Protein AF-A0A966V2M4-F1 (afdb_monomer)

Secondary structure (DSSP, 8-state):
-------S-EEEEEETTHHHHHHHHHHHHHTSTTHHHHTTTEEEEEES--HHHHHTSTTTHHHHHHHHHHHSSSPPEEEEEE-TT-SSS-TT--TTGGGTPPPPSSS-SSEEEE--STTTTT--SHHHHHHTHHHHHHHTTSB--GGGT-B-HHHHHHHTT--

Sequence (163 aa):
MERQEVAGEVLLVGHSSGSFVMAMLAAELRRQASWPQLAGRLRLLSLGQNLANLAVHRGAERFHADLLELAADPRPAWLDITSRDDYLCFAGVDPYRSCGLPRPAGEAYPELWLIPLAKPRGIRSWLQLLACQFDLHFDYLRSGDPALGGFDWMGLLLEGCDG

Solvent-accessible surface area (backbone atoms only — not comparable to full-atom values): 9342 Å² total; per-residue (Å²): 132,84,79,79,74,79,69,87,60,44,77,49,75,9,52,33,69,39,23,42,53,44,44,48,50,50,24,53,49,57,73,37,93,62,23,82,78,41,40,88,30,37,36,39,39,24,36,33,37,29,45,54,71,56,48,67,42,92,83,25,64,64,58,53,51,25,53,54,54,44,54,38,84,84,47,51,57,37,43,31,43,27,24,87,64,24,78,87,26,54,56,92,60,53,58,34,63,72,57,75,42,83,70,51,90,82,71,68,75,55,38,80,44,81,48,82,57,41,65,61,71,66,50,84,46,72,68,52,45,67,73,38,33,70,59,50,63,51,44,72,77,46,64,28,59,60,93,77,52,33,49,47,64,68,59,55,53,58,66,64,68,80,115

pLDDT: mean 83.99, std 13.17, range [32.03, 96.38]

Structure (mmCIF, N/CA/C/O backbone):
data_AF-A0A966V2M4-F1
#
_entry.id   AF-A0A966V2M4-F1
#
loop_
_atom_site.group_PDB
_atom_site.id
_atom_site.type_symbol
_atom_site.label_atom_id
_atom_site.label_alt_id
_atom_site.label_comp_id
_atom_site.label_asym_id
_atom_site.label_entity_id
_atom_site.label_seq_id
_atom_site.pdbx_PDB_ins_code
_atom_site.Cartn_x
_atom_site.Cartn_y
_atom_site.Cartn_z
_atom_site.occupancy
_atom_site.B_iso_or_equiv
_atom_site.auth_seq_id
_atom_site.auth_comp_id
_atom_site.auth_asym_id
_atom_site.auth_atom_id
_atom_site.pdbx_PDB_model_num
ATOM 1 N N . MET A 1 1 ? 14.347 9.911 34.127 1.00 44.66 1 MET A N 1
ATOM 2 C CA . MET A 1 1 ? 13.565 9.082 33.190 1.00 44.66 1 MET A CA 1
ATOM 3 C C . MET A 1 1 ? 12.792 10.054 32.320 1.00 44.66 1 MET A C 1
ATOM 5 O O . MET A 1 1 ? 11.784 10.581 32.776 1.00 44.66 1 MET A O 1
ATOM 9 N N . GLU A 1 2 ? 13.350 10.427 31.167 1.00 50.53 2 GLU A N 1
ATOM 10 C CA . GLU A 1 2 ? 12.650 11.298 30.216 1.00 50.53 2 GLU A CA 1
ATOM 11 C C . GLU A 1 2 ? 11.337 10.625 29.819 1.00 50.53 2 GLU A C 1
ATOM 13 O O . GLU A 1 2 ? 11.316 9.443 29.470 1.00 50.53 2 GLU A O 1
ATOM 18 N N . ARG A 1 3 ? 10.223 11.352 29.946 1.00 52.06 3 ARG A N 1
ATOM 19 C CA . ARG A 1 3 ? 8.956 10.909 29.368 1.00 52.06 3 ARG A CA 1
ATOM 20 C C . ARG A 1 3 ? 9.149 10.932 27.859 1.00 52.06 3 ARG A C 1
ATOM 22 O O . ARG A 1 3 ? 9.297 12.006 27.293 1.00 52.06 3 ARG A O 1
ATOM 29 N N . GLN A 1 4 ? 9.151 9.761 27.231 1.00 57.25 4 GLN A N 1
ATOM 30 C CA . GLN A 1 4 ? 8.956 9.678 25.790 1.00 57.25 4 GLN A CA 1
ATOM 31 C C . GLN A 1 4 ? 7.595 10.300 25.479 1.00 57.25 4 GLN A C 1
ATOM 33 O O . GLN A 1 4 ? 6.562 9.812 25.947 1.00 57.25 4 GLN A O 1
ATOM 38 N N . GLU A 1 5 ? 7.600 11.413 24.751 1.00 63.66 5 GLU A N 1
ATOM 39 C CA . GLU A 1 5 ? 6.370 11.973 24.211 1.00 63.66 5 GLU A CA 1
ATOM 40 C C . GLU A 1 5 ? 5.753 10.969 23.240 1.00 63.66 5 GLU A C 1
ATOM 42 O O . GLU A 1 5 ? 6.441 10.327 22.444 1.00 63.66 5 GLU A O 1
ATOM 47 N N . VAL A 1 6 ? 4.436 10.796 23.332 1.00 66.62 6 VAL A N 1
ATOM 48 C CA . VAL A 1 6 ? 3.727 9.886 22.437 1.00 66.62 6 VAL A CA 1
ATOM 49 C C . VAL A 1 6 ? 3.697 10.527 21.050 1.00 66.62 6 VAL A C 1
ATOM 51 O O . VAL A 1 6 ? 3.046 11.559 20.884 1.00 66.62 6 VAL A O 1
ATOM 54 N N . ALA A 1 7 ? 4.371 9.913 20.074 1.00 71.00 7 ALA A N 1
ATOM 55 C CA . ALA A 1 7 ? 4.523 10.422 18.706 1.00 71.00 7 ALA A CA 1
ATOM 56 C C . ALA A 1 7 ? 3.185 10.834 18.080 1.00 71.00 7 ALA A C 1
ATOM 58 O O . ALA A 1 7 ? 2.278 10.007 18.001 1.00 71.00 7 ALA A O 1
ATOM 59 N N . GLY A 1 8 ? 3.050 12.104 17.665 1.00 80.88 8 GLY A N 1
ATOM 60 C CA . GLY A 1 8 ? 1.833 12.713 17.093 1.00 80.88 8 GLY A CA 1
ATOM 61 C C . GLY A 1 8 ? 1.117 11.821 16.077 1.00 80.88 8 GLY A C 1
ATOM 62 O O . GLY A 1 8 ? -0.081 11.576 16.213 1.00 80.88 8 GLY A O 1
ATOM 63 N N . GLU A 1 9 ? 1.894 11.223 15.182 1.00 85.75 9 GLU A N 1
ATOM 64 C CA . GLU A 1 9 ? 1.465 10.316 14.124 1.00 85.75 9 GLU A CA 1
ATOM 65 C C . GLU A 1 9 ? 2.397 9.094 14.066 1.00 85.75 9 GLU A C 1
ATOM 67 O O . GLU A 1 9 ? 3.576 9.180 14.422 1.00 85.75 9 GLU A O 1
ATOM 72 N N . VAL A 1 10 ? 1.866 7.947 13.642 1.00 90.38 10 VAL A N 1
ATOM 73 C CA . VAL A 1 10 ? 2.614 6.706 13.423 1.00 90.38 10 VAL A CA 1
ATOM 74 C C . VAL A 1 10 ? 2.413 6.282 11.976 1.00 90.38 10 VAL A C 1
ATOM 76 O O . VAL A 1 10 ? 1.313 5.898 11.584 1.00 90.38 10 VAL A O 1
ATOM 79 N N . LEU A 1 11 ? 3.488 6.298 11.196 1.00 91.94 11 LEU A N 1
ATOM 80 C CA . LEU A 1 11 ? 3.487 5.827 9.818 1.00 91.94 11 LEU A CA 1
ATOM 81 C C . LEU A 1 11 ? 4.122 4.436 9.745 1.00 91.94 11 LEU A C 1
ATOM 83 O O . LEU A 1 11 ? 5.293 4.264 10.089 1.00 91.94 11 LEU A O 1
ATOM 87 N N . LEU A 1 12 ? 3.368 3.443 9.276 1.00 94.31 12 LEU A N 1
ATOM 88 C CA . LEU A 1 12 ? 3.933 2.155 8.879 1.00 94.31 12 LEU A CA 1
ATOM 89 C C . LEU A 1 12 ? 4.200 2.171 7.378 1.00 94.31 12 LEU A C 1
ATOM 91 O O . LEU A 1 12 ? 3.296 2.454 6.594 1.00 94.31 12 LEU A O 1
ATOM 95 N N . VAL A 1 13 ? 5.437 1.854 6.997 1.00 94.12 13 VAL A N 1
ATOM 96 C CA . VAL A 1 13 ? 5.880 1.851 5.599 1.00 94.12 13 VAL A CA 1
ATOM 97 C C . VAL A 1 13 ? 6.250 0.433 5.177 1.00 94.12 13 VAL A C 1
ATOM 99 O O . VAL A 1 13 ? 7.045 -0.232 5.843 1.00 94.12 13 VAL A O 1
ATOM 102 N N . GLY A 1 14 ? 5.692 -0.028 4.060 1.00 94.81 14 GLY A N 1
ATOM 103 C CA . GLY A 1 14 ? 5.953 -1.348 3.495 1.00 94.81 14 GLY A CA 1
ATOM 104 C C . GLY A 1 14 ? 6.318 -1.277 2.016 1.00 94.81 14 GLY A C 1
ATOM 105 O O . GLY A 1 14 ? 5.483 -0.953 1.177 1.00 94.81 14 GLY A O 1
ATOM 106 N N . HIS A 1 15 ? 7.552 -1.639 1.674 1.00 94.44 15 HIS A N 1
ATOM 107 C CA . HIS A 1 15 ? 8.000 -1.760 0.282 1.00 94.44 15 HIS A CA 1
ATOM 108 C C . HIS A 1 15 ? 7.904 -3.206 -0.203 1.00 94.44 15 HIS A C 1
ATOM 110 O O . HIS A 1 15 ? 8.260 -4.121 0.541 1.00 94.44 15 HIS A O 1
ATOM 116 N N . SER A 1 16 ? 7.448 -3.425 -1.442 1.00 92.88 16 SER A N 1
ATOM 117 C CA . SER A 1 16 ? 7.403 -4.759 -2.060 1.00 92.88 16 SER A CA 1
ATOM 118 C C . SER A 1 16 ? 6.674 -5.787 -1.181 1.00 92.88 16 SER A C 1
ATOM 120 O O . SER A 1 16 ? 5.540 -5.555 -0.772 1.00 92.88 16 SER A O 1
ATOM 122 N N . SER A 1 17 ? 7.298 -6.913 -0.827 1.00 92.44 17 SER A N 1
ATOM 123 C CA . SER A 1 17 ? 6.765 -7.900 0.123 1.00 92.44 17 SER A CA 1
ATOM 124 C C . SER A 1 17 ? 6.518 -7.341 1.529 1.00 92.44 17 SER A C 1
ATOM 126 O O . SER A 1 17 ? 5.607 -7.783 2.227 1.00 92.44 17 SER A O 1
ATOM 128 N N . GLY A 1 18 ? 7.256 -6.307 1.931 1.00 94.19 18 GLY A N 1
ATOM 129 C CA . GLY A 1 18 ? 7.006 -5.572 3.167 1.00 94.19 18 GLY A CA 1
ATOM 130 C C . GLY A 1 18 ? 5.607 -4.955 3.228 1.00 94.19 18 GLY A C 1
ATOM 131 O O . GLY A 1 18 ? 5.090 -4.759 4.321 1.00 94.19 18 GLY A O 1
ATOM 132 N N . SER A 1 19 ? 4.950 -4.712 2.087 1.00 94.12 19 SER A N 1
ATOM 133 C CA . SER A 1 19 ? 3.578 -4.183 2.046 1.00 94.12 19 SER A CA 1
ATOM 134 C C . SER A 1 19 ? 2.538 -5.142 2.641 1.00 94.12 19 SER A C 1
ATOM 136 O O . SER A 1 19 ? 1.677 -4.706 3.404 1.00 94.12 19 SER A O 1
ATOM 138 N N . PHE A 1 20 ? 2.628 -6.451 2.379 1.00 92.38 20 PHE A N 1
ATOM 139 C CA . PHE A 1 20 ? 1.707 -7.407 2.998 1.00 92.38 20 PHE A CA 1
ATOM 140 C C . PHE A 1 20 ? 2.072 -7.689 4.461 1.00 92.38 20 PHE A C 1
ATOM 142 O O . PHE A 1 20 ? 1.173 -7.877 5.274 1.00 92.38 20 PHE A O 1
ATOM 149 N N . VAL A 1 21 ? 3.358 -7.637 4.835 1.00 95.31 21 VAL A N 1
ATOM 150 C CA . VAL A 1 21 ? 3.781 -7.733 6.247 1.00 95.31 21 VAL A CA 1
ATOM 151 C C . VAL A 1 21 ? 3.250 -6.545 7.047 1.00 95.31 21 VAL A C 1
ATOM 153 O O . VAL A 1 21 ? 2.719 -6.724 8.140 1.00 95.31 21 VAL A O 1
ATOM 156 N N . MET A 1 22 ? 3.340 -5.339 6.483 1.00 96.38 22 MET A N 1
ATOM 157 C CA . MET A 1 22 ? 2.755 -4.125 7.046 1.00 96.38 22 MET A CA 1
ATOM 158 C C . MET A 1 22 ? 1.247 -4.284 7.248 1.00 96.38 22 MET A C 1
ATOM 160 O O . MET A 1 22 ? 0.749 -3.977 8.327 1.00 96.38 22 MET A O 1
ATOM 164 N N . ALA A 1 23 ? 0.527 -4.794 6.245 1.00 94.88 23 ALA A N 1
ATOM 165 C CA . ALA A 1 23 ? -0.911 -5.029 6.349 1.00 94.88 23 ALA A CA 1
ATOM 166 C C . ALA A 1 23 ? -1.250 -6.048 7.453 1.00 94.88 23 ALA A C 1
ATOM 168 O O . ALA A 1 23 ? -2.111 -5.793 8.292 1.00 94.88 23 ALA A O 1
ATOM 169 N N . MET A 1 24 ? -0.525 -7.167 7.525 1.00 95.44 24 MET A N 1
ATOM 170 C CA . MET A 1 24 ? -0.697 -8.164 8.591 1.00 95.44 24 MET A CA 1
ATOM 171 C C . MET A 1 24 ? -0.441 -7.565 9.980 1.00 95.44 24 MET A C 1
ATOM 173 O O . MET A 1 24 ? -1.214 -7.793 10.910 1.00 95.44 24 MET A O 1
ATOM 177 N N . LEU A 1 25 ? 0.620 -6.764 10.123 1.00 96.38 25 LEU A N 1
ATOM 178 C CA . LEU A 1 25 ? 0.939 -6.078 11.373 1.00 96.38 25 LEU A CA 1
ATOM 179 C C . LEU A 1 25 ? -0.149 -5.070 11.751 1.00 96.38 25 LEU A C 1
ATOM 181 O O . LEU A 1 25 ? -0.568 -5.033 12.902 1.00 96.38 25 LEU A O 1
ATOM 185 N N . ALA A 1 26 ? -0.624 -4.269 10.802 1.00 95.88 26 ALA A N 1
ATOM 186 C CA . ALA A 1 26 ? -1.671 -3.287 11.050 1.00 95.88 26 ALA A CA 1
ATOM 187 C C . ALA A 1 26 ? -2.998 -3.957 11.447 1.00 95.88 26 ALA A C 1
ATOM 189 O O . ALA A 1 26 ? -3.660 -3.494 12.375 1.00 95.88 26 ALA A O 1
ATOM 190 N N . ALA A 1 27 ? -3.349 -5.083 10.819 1.00 95.69 27 ALA A N 1
ATOM 191 C CA . ALA A 1 27 ? -4.494 -5.897 11.219 1.00 95.69 27 ALA A CA 1
ATOM 192 C C . ALA A 1 27 ? -4.326 -6.453 12.642 1.00 95.69 27 ALA A C 1
ATOM 194 O O . ALA A 1 27 ? -5.272 -6.457 13.428 1.00 95.69 27 ALA A O 1
ATOM 195 N N . GLU A 1 28 ? -3.116 -6.881 13.008 1.00 95.88 28 GLU A N 1
ATOM 196 C CA . GLU A 1 28 ? -2.827 -7.345 14.365 1.00 95.88 28 GLU A CA 1
ATOM 197 C C . GLU A 1 28 ? -2.900 -6.216 15.396 1.00 95.88 28 GLU A C 1
ATOM 199 O O . GLU A 1 28 ? -3.500 -6.398 16.452 1.00 95.88 28 GLU A O 1
ATOM 204 N N . LEU A 1 29 ? -2.370 -5.032 15.081 1.00 94.75 29 LEU A N 1
ATOM 205 C CA . LEU A 1 29 ? -2.485 -3.840 15.925 1.00 94.75 29 LEU A CA 1
ATOM 206 C C . LEU A 1 29 ? -3.945 -3.436 16.135 1.00 94.75 29 LEU A C 1
ATOM 208 O O . LEU A 1 29 ? -4.316 -3.034 17.237 1.00 94.75 29 LEU A O 1
ATOM 212 N N . ARG A 1 30 ? -4.784 -3.584 15.108 1.00 94.19 30 ARG A N 1
ATOM 213 C CA . ARG A 1 30 ? -6.217 -3.309 15.197 1.00 94.19 30 ARG A CA 1
ATOM 214 C C . ARG A 1 30 ? -6.959 -4.247 16.144 1.00 94.19 30 ARG A C 1
ATOM 216 O O . ARG A 1 30 ? -7.894 -3.821 16.817 1.00 94.19 30 ARG A O 1
ATOM 223 N N . ARG A 1 31 ? -6.509 -5.495 16.262 1.00 94.31 31 ARG A N 1
ATOM 224 C CA . ARG A 1 31 ? -7.066 -6.465 17.216 1.00 94.31 31 ARG A CA 1
ATOM 225 C C . ARG A 1 31 ? -6.686 -6.178 18.672 1.00 94.31 31 ARG A C 1
ATOM 227 O O . ARG A 1 31 ? -7.277 -6.766 19.576 1.00 94.31 31 ARG A O 1
ATOM 234 N N . GLN A 1 32 ? -5.719 -5.294 18.924 1.00 93.50 32 GLN A N 1
ATOM 235 C CA . GLN A 1 32 ? -5.289 -4.954 20.280 1.00 93.50 32 GLN A CA 1
ATOM 236 C C . GLN A 1 32 ? -6.266 -3.993 20.965 1.00 93.50 32 GLN A C 1
ATOM 238 O O . GLN A 1 32 ? -6.852 -3.105 20.348 1.00 93.50 32 GLN A O 1
ATOM 243 N N . ALA A 1 33 ? -6.360 -4.091 22.294 1.00 91.06 33 ALA A N 1
ATOM 244 C CA . ALA A 1 33 ? -7.187 -3.191 23.104 1.00 91.06 33 ALA A CA 1
ATOM 245 C C . ALA A 1 33 ? -6.767 -1.708 23.005 1.00 91.06 33 ALA A C 1
ATOM 247 O O . ALA A 1 33 ? -7.562 -0.823 23.313 1.00 91.06 33 ALA A O 1
ATOM 248 N N . SER A 1 34 ? -5.531 -1.439 22.572 1.00 88.56 34 SER A N 1
ATOM 249 C CA . SER A 1 34 ? -4.985 -0.096 22.348 1.00 88.56 34 SER A CA 1
ATOM 250 C C . SER A 1 34 ? -5.374 0.523 20.999 1.00 88.56 34 SER A C 1
ATOM 252 O O . SER A 1 34 ? -5.007 1.670 20.722 1.00 88.56 34 SER A O 1
ATOM 254 N N . TRP A 1 35 ? -6.108 -0.202 20.145 1.00 90.56 35 TRP A N 1
ATOM 255 C CA . TRP A 1 35 ? -6.513 0.295 18.831 1.00 90.56 35 TRP A CA 1
ATOM 256 C C . TRP A 1 35 ? -7.230 1.649 18.878 1.00 90.56 35 TRP A C 1
ATOM 258 O O . TRP A 1 35 ? -6.844 2.515 18.099 1.00 90.56 35 TRP A O 1
ATOM 268 N N . PRO A 1 36 ? -8.186 1.927 19.790 1.00 88.19 36 PRO A N 1
ATOM 269 C CA . PRO A 1 36 ? -8.869 3.221 19.814 1.00 88.19 36 PRO A CA 1
ATOM 270 C C . PRO A 1 36 ? -7.925 4.422 19.978 1.00 88.19 36 PRO A C 1
ATOM 272 O O . PRO A 1 36 ? -8.211 5.499 19.462 1.00 88.19 36 PRO A O 1
ATOM 275 N N . GLN A 1 37 ? -6.793 4.249 20.669 1.00 86.19 37 GLN A N 1
ATOM 276 C CA . GLN A 1 37 ? -5.787 5.302 20.844 1.00 86.19 37 GLN A CA 1
ATOM 277 C C . GLN A 1 37 ? -4.842 5.424 19.638 1.00 86.19 37 GLN A C 1
ATOM 279 O O . GLN A 1 37 ? -4.284 6.498 19.407 1.00 86.19 37 GLN A O 1
ATOM 284 N N . LEU A 1 38 ? -4.652 4.337 18.883 1.00 87.81 38 LEU A N 1
ATOM 285 C CA . LEU A 1 38 ? -3.756 4.275 17.727 1.00 87.81 38 LEU A CA 1
ATOM 286 C C . LEU A 1 38 ? -4.463 4.602 16.402 1.00 87.81 38 LEU A C 1
ATOM 288 O O . LEU A 1 38 ? -3.854 5.218 15.535 1.00 87.81 38 LEU A O 1
ATOM 292 N N . ALA A 1 39 ? -5.738 4.241 16.247 1.00 85.75 39 ALA A N 1
ATOM 293 C CA . ALA A 1 39 ? -6.487 4.307 14.990 1.00 85.75 39 ALA A CA 1
ATOM 294 C C . ALA A 1 39 ? -6.460 5.699 14.342 1.00 85.75 39 ALA A C 1
ATOM 296 O O . ALA A 1 39 ? -6.282 5.822 13.134 1.00 85.75 39 ALA A O 1
ATOM 297 N N . GLY A 1 40 ? -6.587 6.756 15.153 1.00 85.56 40 GLY A N 1
ATOM 298 C CA . GLY A 1 40 ? -6.552 8.142 14.673 1.00 85.56 40 GLY A CA 1
ATOM 299 C C . GLY A 1 40 ? -5.162 8.645 14.272 1.00 85.56 40 GLY A C 1
ATOM 300 O O . GLY A 1 40 ? -5.062 9.680 13.622 1.00 85.56 40 GLY A O 1
ATOM 301 N N . ARG A 1 41 ? -4.102 7.924 14.649 1.00 89.31 41 ARG A N 1
ATOM 302 C CA . ARG A 1 41 ? -2.694 8.315 14.471 1.00 89.31 41 ARG A CA 1
ATOM 303 C C . ARG A 1 41 ? -1.958 7.414 13.491 1.00 89.31 41 ARG A C 1
ATOM 305 O O . ARG A 1 41 ? -0.883 7.780 13.040 1.00 89.31 41 ARG A O 1
ATOM 312 N N . LEU A 1 42 ? -2.503 6.233 13.201 1.00 92.50 42 LEU A N 1
ATOM 313 C CA . LEU A 1 42 ? -1.898 5.281 12.287 1.00 92.50 42 LEU A CA 1
ATOM 314 C C . LEU A 1 42 ? -2.188 5.669 10.835 1.00 92.50 42 LEU A C 1
ATOM 316 O O . LEU A 1 42 ? -3.341 5.869 10.431 1.00 92.50 42 LEU A O 1
ATOM 320 N N . ARG A 1 43 ? -1.122 5.715 10.046 1.00 93.00 43 ARG A N 1
ATOM 321 C CA . ARG A 1 43 ? -1.137 5.818 8.590 1.00 93.00 43 ARG A CA 1
ATOM 322 C C . ARG A 1 43 ? -0.345 4.659 8.005 1.00 93.00 43 ARG A C 1
ATOM 324 O O . ARG A 1 43 ? 0.650 4.221 8.586 1.00 93.00 43 ARG A O 1
ATOM 331 N N . LEU A 1 44 ? -0.804 4.150 6.871 1.00 94.75 44 LEU A N 1
ATOM 332 C CA . LEU A 1 44 ? -0.131 3.098 6.121 1.00 94.75 44 LEU A CA 1
ATOM 333 C C . LEU A 1 44 ? 0.372 3.679 4.801 1.00 94.75 44 LEU A C 1
ATOM 335 O O . LEU A 1 44 ? -0.378 4.340 4.082 1.00 94.75 44 LEU A O 1
ATOM 339 N N . LEU A 1 45 ? 1.626 3.400 4.471 1.00 93.88 45 LEU A N 1
ATOM 340 C CA . LEU A 1 45 ? 2.212 3.723 3.180 1.00 93.88 45 LEU A CA 1
ATOM 341 C C . LEU A 1 45 ? 2.813 2.458 2.581 1.00 93.88 45 LEU A C 1
ATOM 343 O O . LEU A 1 45 ? 3.763 1.892 3.123 1.00 93.88 45 LEU A O 1
ATOM 347 N N . SER A 1 46 ? 2.305 2.033 1.433 1.00 93.75 46 SER A N 1
ATOM 348 C CA . SER A 1 46 ? 2.979 1.031 0.621 1.00 93.75 46 SER A CA 1
ATOM 349 C C . SER A 1 46 ? 3.696 1.657 -0.569 1.00 93.75 46 SER A C 1
ATOM 351 O O . SER A 1 46 ? 3.223 2.612 -1.179 1.00 93.75 46 SER A O 1
ATOM 353 N N . LEU A 1 47 ? 4.877 1.121 -0.863 1.00 93.12 47 LEU A N 1
ATOM 354 C CA . LEU A 1 47 ? 5.740 1.547 -1.960 1.00 93.12 47 LEU A CA 1
ATOM 355 C C . LEU A 1 47 ? 5.910 0.365 -2.915 1.00 93.12 47 LEU A C 1
ATOM 357 O O . LEU A 1 47 ? 6.555 -0.626 -2.560 1.00 93.12 47 LEU A O 1
ATOM 361 N N . GLY A 1 48 ? 5.295 0.438 -4.095 1.00 90.69 48 GLY A N 1
ATOM 362 C CA . GLY A 1 48 ? 5.292 -0.651 -5.070 1.00 90.69 48 GLY A CA 1
ATOM 363 C C . GLY A 1 48 ? 4.710 -1.938 -4.482 1.00 90.69 48 GLY A C 1
ATOM 364 O O . GLY A 1 48 ? 5.394 -2.964 -4.442 1.00 90.69 48 GLY A O 1
ATOM 365 N N . GLN A 1 49 ? 3.478 -1.880 -3.962 1.00 89.62 49 GLN A N 1
ATOM 366 C CA . GLN A 1 49 ? 2.902 -2.995 -3.212 1.00 89.62 49 GLN A CA 1
ATOM 36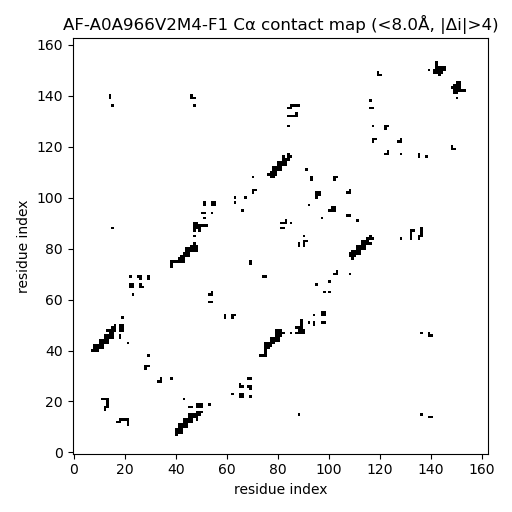7 C C . GLN A 1 49 ? 2.834 -4.320 -3.979 1.00 89.62 49 GLN A C 1
ATOM 369 O O . GLN A 1 49 ? 2.696 -4.373 -5.207 1.00 89.62 49 GLN A O 1
ATOM 374 N N . ASN A 1 50 ? 2.882 -5.401 -3.198 1.00 88.44 50 ASN A N 1
ATOM 375 C CA . ASN A 1 50 ? 2.892 -6.778 -3.674 1.00 88.44 50 ASN A CA 1
ATOM 376 C C . ASN A 1 50 ? 1.852 -7.666 -2.956 1.00 88.44 50 ASN A C 1
ATOM 378 O O . ASN A 1 50 ? 2.071 -8.859 -2.742 1.00 88.44 50 ASN A O 1
ATOM 382 N N . LEU A 1 51 ? 0.725 -7.088 -2.534 1.00 88.00 51 LEU A N 1
ATOM 383 C CA . LEU A 1 51 ? -0.337 -7.769 -1.788 1.00 88.00 51 LEU A CA 1
ATOM 384 C C . LEU A 1 51 ? -0.944 -8.909 -2.595 1.00 88.00 51 LEU A C 1
ATOM 386 O O . LEU A 1 51 ? -1.107 -10.010 -2.076 1.00 88.00 51 LEU A O 1
ATOM 390 N N . ALA A 1 52 ? -1.275 -8.644 -3.862 1.00 83.81 52 ALA A N 1
ATOM 391 C CA . ALA A 1 52 ? -1.950 -9.616 -4.715 1.00 83.81 52 ALA A CA 1
ATOM 392 C C . ALA A 1 52 ? -1.126 -10.900 -4.881 1.00 83.81 52 ALA A C 1
ATOM 394 O O . ALA A 1 52 ? -1.710 -11.975 -4.936 1.00 83.81 52 ALA A O 1
ATOM 395 N N . ASN A 1 53 ? 0.208 -10.807 -4.873 1.00 85.56 53 ASN A N 1
ATOM 396 C CA . ASN A 1 53 ? 1.085 -11.973 -4.909 1.00 85.56 53 ASN A CA 1
ATOM 397 C C . ASN A 1 53 ? 0.825 -12.921 -3.734 1.00 85.56 53 ASN A C 1
ATOM 399 O O . ASN A 1 53 ? 0.579 -14.100 -3.956 1.00 85.56 53 ASN A O 1
ATOM 403 N N . LEU A 1 54 ? 0.797 -12.409 -2.495 1.00 84.00 54 LEU A N 1
ATOM 404 C CA . LEU A 1 54 ? 0.476 -13.236 -1.328 1.00 84.00 54 LEU A CA 1
ATOM 405 C C . LEU A 1 54 ? -0.972 -13.736 -1.388 1.00 84.00 54 LEU A C 1
ATOM 407 O O . LEU A 1 54 ? -1.269 -14.890 -1.087 1.00 84.00 54 LEU A O 1
ATOM 411 N N . ALA A 1 55 ? -1.877 -12.849 -1.775 1.00 82.62 55 ALA A N 1
ATOM 412 C CA . ALA A 1 55 ? -3.294 -13.042 -1.561 1.00 82.62 55 ALA A CA 1
ATOM 413 C C . ALA A 1 55 ? -3.950 -14.050 -2.521 1.00 82.62 55 ALA A C 1
ATOM 415 O O . ALA A 1 55 ? -5.027 -14.560 -2.222 1.00 82.62 55 ALA A O 1
ATOM 416 N N . VAL A 1 56 ? -3.300 -14.390 -3.639 1.00 83.19 56 VAL A N 1
ATOM 417 C CA . VAL A 1 56 ? -3.775 -15.432 -4.570 1.00 83.19 56 VAL A CA 1
ATOM 418 C C . VAL A 1 56 ? -3.244 -16.837 -4.247 1.00 83.19 56 VAL A C 1
ATOM 420 O O . VAL A 1 56 ? -3.618 -17.803 -4.917 1.00 83.19 56 VAL A O 1
ATOM 423 N N . HIS A 1 57 ? -2.378 -16.994 -3.238 1.00 85.88 57 HIS A N 1
ATOM 424 C CA . HIS A 1 57 ? -1.870 -18.310 -2.848 1.00 85.88 57 HIS A CA 1
ATOM 425 C C . HIS A 1 57 ? -2.940 -19.173 -2.163 1.00 85.88 57 HIS A C 1
ATOM 427 O O . HIS A 1 57 ? -3.766 -18.701 -1.381 1.00 85.88 57 HIS A O 1
ATOM 433 N N . ARG A 1 58 ? -2.874 -20.491 -2.404 1.00 81.00 58 ARG A N 1
ATOM 434 C CA . ARG A 1 58 ? -3.639 -21.487 -1.635 1.00 81.00 58 ARG A CA 1
ATOM 435 C C . ARG A 1 58 ? -3.169 -21.428 -0.177 1.00 81.00 58 ARG A C 1
ATOM 437 O O . ARG A 1 58 ? -1.994 -21.689 0.065 1.00 81.00 58 ARG A O 1
ATOM 444 N N . GLY A 1 59 ? -4.050 -21.084 0.763 1.00 86.25 59 GLY A N 1
ATOM 445 C CA . GLY A 1 59 ? -3.685 -20.862 2.170 1.00 86.25 59 GLY A CA 1
ATOM 446 C C . GLY A 1 59 ? -3.659 -19.390 2.615 1.00 86.25 59 GLY A C 1
ATOM 447 O O . GLY A 1 59 ? -3.246 -19.096 3.737 1.00 86.25 59 GLY A O 1
ATOM 448 N N . ALA A 1 60 ? -4.049 -18.446 1.751 1.00 91.12 60 ALA A N 1
ATOM 449 C CA . ALA A 1 60 ? -4.057 -17.017 2.072 1.00 91.12 60 ALA A CA 1
ATOM 450 C C . ALA A 1 60 ? -5.271 -16.567 2.913 1.00 91.12 60 ALA A C 1
ATOM 452 O O . ALA A 1 60 ? -5.465 -15.367 3.102 1.00 91.12 60 ALA A O 1
ATOM 453 N N . GLU A 1 61 ? -6.077 -17.486 3.460 1.00 91.94 61 GLU A N 1
ATOM 454 C CA . GLU A 1 61 ? -7.331 -17.150 4.151 1.00 91.94 61 GLU A CA 1
ATOM 455 C C . GLU A 1 61 ? -7.090 -16.246 5.366 1.00 91.94 61 GLU A C 1
ATOM 457 O O . GLU A 1 61 ? -7.886 -15.352 5.657 1.00 91.94 61 GLU A O 1
ATOM 462 N N . ARG A 1 62 ? -5.958 -16.427 6.062 1.00 93.06 62 ARG A N 1
ATOM 463 C CA . ARG A 1 62 ? -5.582 -15.539 7.169 1.00 93.06 62 ARG A CA 1
ATOM 464 C C . ARG A 1 62 ? -5.279 -14.124 6.683 1.00 93.06 62 ARG A C 1
ATOM 466 O O . ARG A 1 62 ? -5.706 -13.170 7.322 1.00 93.06 62 ARG A O 1
ATOM 473 N N . PHE A 1 63 ? -4.591 -13.996 5.551 1.00 94.00 63 PHE A N 1
ATOM 474 C CA . PHE A 1 63 ? -4.283 -12.694 4.968 1.00 94.00 63 PHE A CA 1
ATOM 475 C C . PHE A 1 63 ? -5.549 -11.993 4.461 1.00 94.00 63 PHE A C 1
ATOM 477 O O . PHE A 1 63 ? -5.711 -10.791 4.642 1.00 94.00 63 PHE A O 1
ATOM 484 N N . HIS A 1 64 ? -6.499 -12.746 3.903 1.00 93.75 64 HIS A N 1
ATOM 485 C CA . HIS A 1 64 ? -7.816 -12.218 3.546 1.00 93.75 64 HIS A CA 1
ATOM 486 C C . HIS A 1 64 ? -8.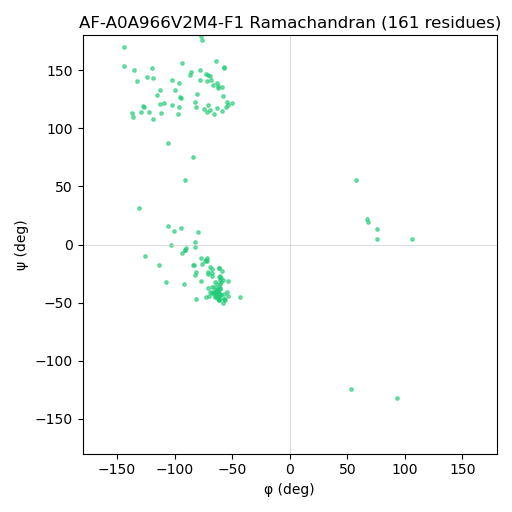568 -11.675 4.761 1.00 93.75 64 HIS A C 1
ATOM 488 O O . HIS A 1 64 ? -9.143 -10.590 4.688 1.00 93.75 64 HIS A O 1
ATOM 494 N N . ALA A 1 65 ? -8.529 -12.392 5.888 1.00 93.81 65 ALA A N 1
ATOM 495 C CA . ALA A 1 65 ? -9.105 -11.914 7.142 1.00 93.81 65 ALA A CA 1
ATOM 496 C C . ALA A 1 65 ? -8.405 -10.642 7.652 1.00 93.81 65 ALA A C 1
ATOM 498 O O . ALA A 1 65 ? -9.081 -9.739 8.133 1.00 93.81 65 ALA A O 1
ATOM 499 N N . ASP A 1 66 ? -7.081 -10.536 7.503 1.00 94.75 66 ASP A N 1
ATOM 500 C CA . ASP A 1 66 ? -6.330 -9.329 7.864 1.00 94.75 66 ASP A CA 1
ATOM 501 C C . ASP A 1 66 ? -6.718 -8.117 6.998 1.00 94.75 66 ASP A C 1
ATOM 503 O O . ASP A 1 66 ? -6.895 -7.019 7.525 1.00 94.75 66 ASP A O 1
ATOM 507 N N . LEU A 1 67 ? -6.926 -8.305 5.689 1.00 92.88 67 LEU A N 1
ATOM 508 C CA . LEU A 1 67 ? -7.428 -7.242 4.810 1.00 92.88 67 LEU A CA 1
ATOM 509 C C . LEU A 1 67 ? -8.841 -6.799 5.206 1.00 92.88 67 LEU A C 1
ATOM 511 O O . LEU A 1 67 ? -9.112 -5.605 5.299 1.00 92.88 67 LEU A O 1
ATOM 515 N N . LEU A 1 68 ? -9.742 -7.744 5.486 1.00 92.69 68 LEU A N 1
ATOM 516 C CA . LEU A 1 68 ? -11.095 -7.426 5.951 1.00 92.69 68 LEU A CA 1
ATOM 517 C C . LEU A 1 68 ? -11.094 -6.683 7.293 1.00 92.69 68 LEU A C 1
ATOM 519 O O . LEU A 1 68 ? -11.864 -5.741 7.467 1.00 92.69 68 LEU A O 1
ATOM 523 N N . GLU A 1 69 ? -10.220 -7.081 8.218 1.00 93.56 69 GLU A N 1
ATOM 524 C CA . GLU A 1 69 ? -10.038 -6.407 9.505 1.00 93.56 69 GLU A CA 1
ATOM 525 C C . GLU A 1 69 ? -9.582 -4.958 9.296 1.00 93.56 69 GLU A C 1
ATOM 527 O O . GLU A 1 69 ? -10.175 -4.036 9.850 1.00 93.56 69 GLU A O 1
ATOM 532 N N . LEU A 1 70 ? -8.585 -4.732 8.434 1.00 91.62 70 LEU A N 1
ATOM 533 C CA . LEU A 1 70 ? -8.107 -3.386 8.108 1.00 91.62 70 LEU A CA 1
ATOM 534 C C . LEU A 1 70 ? -9.159 -2.508 7.431 1.00 91.62 70 LEU A C 1
ATOM 536 O O . LEU A 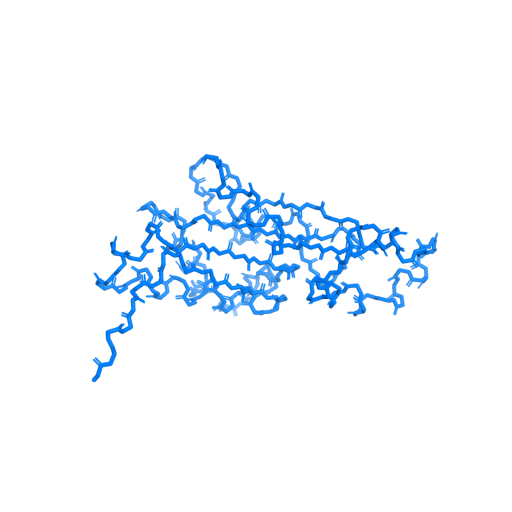1 70 ? -9.176 -1.298 7.641 1.00 91.62 70 LEU A O 1
ATOM 540 N N . ALA A 1 71 ? -10.021 -3.108 6.616 1.00 90.50 71 ALA A N 1
ATOM 541 C CA . ALA A 1 71 ? -11.076 -2.416 5.892 1.00 90.50 71 ALA A CA 1
ATOM 542 C C . ALA A 1 71 ? -12.231 -1.934 6.789 1.00 90.50 71 ALA A C 1
ATOM 544 O O . ALA A 1 71 ? -13.047 -1.131 6.332 1.00 90.50 71 ALA A O 1
ATOM 545 N N . ALA A 1 72 ? -12.325 -2.410 8.033 1.00 89.62 72 ALA A N 1
ATOM 546 C CA . ALA A 1 72 ? -13.403 -2.054 8.946 1.00 89.62 72 ALA A CA 1
ATOM 547 C C . ALA A 1 72 ? -13.205 -0.665 9.579 1.00 89.62 72 ALA A C 1
ATOM 549 O O . ALA A 1 72 ? -12.107 -0.282 9.983 1.00 89.62 72 ALA A O 1
ATOM 550 N N . ASP A 1 73 ? -14.294 0.087 9.745 1.00 86.88 73 ASP A N 1
ATOM 551 C CA . ASP A 1 73 ? -14.229 1.404 10.378 1.00 86.88 73 ASP A CA 1
ATOM 552 C C . ASP A 1 73 ? -13.993 1.303 11.902 1.00 86.88 73 ASP A C 1
ATOM 554 O O . ASP A 1 73 ? -14.436 0.340 12.537 1.00 86.88 73 ASP A O 1
ATOM 558 N N . PRO A 1 74 ? -13.268 2.254 12.521 1.00 87.00 74 PRO A N 1
ATOM 559 C CA . PRO A 1 74 ? -12.483 3.311 11.876 1.00 87.00 74 PRO A CA 1
ATOM 560 C C . PRO A 1 74 ? -11.191 2.737 11.270 1.00 87.00 74 PRO A C 1
ATOM 562 O O . PRO A 1 74 ? -10.351 2.219 12.005 1.00 87.00 74 PRO A O 1
ATOM 565 N N . ARG A 1 75 ? -11.025 2.795 9.945 1.00 89.62 75 ARG A N 1
ATOM 566 C CA . ARG A 1 75 ? -9.833 2.269 9.251 1.00 89.62 75 ARG A CA 1
ATOM 567 C C . ARG A 1 75 ? -8.711 3.312 9.187 1.00 89.62 75 ARG A C 1
ATOM 569 O O . ARG A 1 75 ? -9.011 4.499 9.049 1.00 89.62 75 ARG A O 1
ATOM 576 N N . PRO A 1 76 ? -7.431 2.905 9.264 1.00 90.94 76 PRO A N 1
ATOM 577 C CA . PRO A 1 76 ? -6.320 3.832 9.071 1.00 90.94 76 PRO A CA 1
ATOM 578 C C . PRO A 1 76 ? -6.264 4.273 7.604 1.00 90.94 76 PRO A C 1
ATOM 580 O O . PRO A 1 76 ? -6.542 3.469 6.712 1.00 90.94 76 PRO A O 1
ATOM 583 N N . ALA A 1 77 ? -5.878 5.521 7.331 1.00 91.25 77 ALA A N 1
ATOM 584 C CA . ALA A 1 77 ? -5.628 5.935 5.951 1.00 91.25 77 ALA A CA 1
ATOM 585 C C . ALA A 1 77 ? -4.453 5.131 5.377 1.00 91.25 77 ALA A C 1
ATOM 587 O O . ALA A 1 77 ? -3.468 4.876 6.078 1.00 91.25 77 ALA A O 1
ATOM 588 N N . TRP A 1 78 ? -4.581 4.709 4.121 1.00 92.69 78 TRP A N 1
ATOM 589 C CA . TRP A 1 78 ? -3.592 3.872 3.455 1.00 92.69 78 TRP A CA 1
ATOM 590 C C . TRP A 1 78 ? -3.357 4.368 2.038 1.00 92.69 78 TRP A C 1
ATOM 592 O O . TRP A 1 78 ? -4.242 4.252 1.192 1.00 92.69 78 TRP A O 1
ATOM 602 N N . LEU A 1 79 ? -2.151 4.878 1.804 1.00 91.56 79 LEU A N 1
ATOM 603 C CA . LEU A 1 79 ? -1.659 5.284 0.499 1.00 91.56 79 LEU A CA 1
ATOM 604 C C . LEU A 1 79 ? -0.754 4.199 -0.099 1.00 91.56 79 LEU A C 1
ATOM 606 O O . LEU A 1 79 ? 0.148 3.699 0.569 1.00 91.56 79 LEU A O 1
ATOM 610 N N . ASP A 1 80 ? -0.970 3.848 -1.359 1.00 92.06 80 ASP A N 1
ATOM 611 C CA . ASP A 1 80 ? -0.070 3.033 -2.166 1.00 92.06 80 ASP A CA 1
ATOM 612 C C . ASP A 1 80 ? 0.528 3.882 -3.280 1.00 92.06 80 ASP A C 1
ATOM 614 O O . ASP A 1 80 ? -0.170 4.310 -4.202 1.00 92.06 80 ASP A O 1
ATOM 618 N N . ILE A 1 81 ? 1.834 4.103 -3.210 1.00 91.44 81 ILE A N 1
ATOM 619 C CA . ILE A 1 81 ? 2.581 4.763 -4.271 1.00 91.44 81 ILE A CA 1
ATOM 620 C C . ILE A 1 81 ? 3.198 3.677 -5.137 1.00 91.44 81 ILE A C 1
ATOM 622 O O . ILE A 1 81 ? 4.022 2.885 -4.682 1.00 91.44 81 ILE A O 1
ATOM 626 N N . THR A 1 82 ? 2.823 3.650 -6.408 1.00 91.56 82 THR A N 1
ATOM 627 C CA . THR A 1 82 ? 3.237 2.595 -7.329 1.00 91.56 82 THR A CA 1
ATOM 628 C C . THR A 1 82 ? 3.468 3.135 -8.735 1.00 91.56 82 THR A C 1
ATOM 630 O O . THR A 1 82 ? 3.143 4.279 -9.049 1.00 91.56 82 THR A O 1
ATOM 633 N N . SER A 1 83 ? 4.046 2.325 -9.612 1.00 91.62 83 SER A N 1
ATOM 634 C CA . SER A 1 83 ? 4.361 2.714 -10.981 1.00 91.62 83 SER A CA 1
ATOM 635 C C . SER A 1 83 ? 3.914 1.652 -11.966 1.00 91.62 83 SER A C 1
ATOM 637 O O . SER A 1 83 ? 4.107 0.466 -11.742 1.00 91.62 83 SER A O 1
ATOM 639 N N . ARG A 1 84 ? 3.382 2.079 -13.116 1.00 91.62 84 ARG A N 1
ATOM 640 C CA . ARG A 1 84 ? 3.138 1.168 -14.247 1.00 91.62 84 ARG A CA 1
ATOM 641 C C . ARG A 1 84 ? 4.427 0.722 -14.939 1.00 91.62 84 ARG A C 1
ATOM 643 O O . ARG A 1 84 ? 4.364 -0.171 -15.775 1.00 91.62 84 ARG A O 1
ATOM 650 N N . ASP A 1 85 ? 5.554 1.360 -14.633 1.00 92.06 85 ASP A N 1
ATOM 651 C CA . ASP A 1 85 ? 6.864 1.018 -15.189 1.00 92.06 85 ASP A CA 1
ATOM 652 C C . ASP A 1 85 ? 7.539 -0.136 -14.422 1.00 92.06 85 ASP A C 1
ATOM 654 O O . ASP A 1 85 ? 8.464 -0.768 -14.935 1.00 92.06 85 ASP A O 1
ATOM 658 N N . ASP A 1 86 ? 7.071 -0.409 -13.202 1.00 92.19 86 ASP A N 1
ATOM 659 C CA . ASP A 1 86 ? 7.521 -1.505 -12.354 1.00 92.19 86 ASP A CA 1
ATOM 660 C C . ASP A 1 86 ? 6.565 -2.694 -12.495 1.00 92.19 86 ASP A C 1
ATOM 662 O O . ASP A 1 86 ? 5.400 -2.641 -12.116 1.00 92.19 86 ASP A O 1
ATOM 666 N N . TYR A 1 87 ? 7.055 -3.779 -13.078 1.00 90.88 87 TYR A N 1
ATOM 667 C CA . TYR A 1 87 ? 6.297 -5.005 -13.311 1.00 90.88 87 TYR A CA 1
ATOM 668 C C . TYR A 1 87 ? 6.428 -6.002 -12.158 1.00 90.88 87 TYR A C 1
ATOM 670 O O . TYR A 1 87 ? 5.791 -7.055 -12.196 1.00 90.88 87 TYR A O 1
ATOM 678 N N . LEU A 1 88 ? 7.257 -5.708 -11.150 1.00 88.62 88 LEU A N 1
ATOM 679 C CA . LEU A 1 88 ? 7.338 -6.514 -9.933 1.00 88.62 88 LEU A CA 1
ATOM 680 C C . LEU A 1 88 ? 6.219 -6.153 -8.954 1.00 88.62 88 LEU A C 1
ATOM 682 O O . LEU A 1 88 ? 5.868 -6.981 -8.112 1.00 88.62 88 LEU A O 1
ATOM 686 N N . CYS A 1 89 ? 5.660 -4.946 -9.053 1.00 84.56 89 CYS A N 1
ATOM 687 C CA . CYS A 1 89 ? 4.498 -4.543 -8.278 1.00 84.56 89 CYS A CA 1
ATOM 688 C C . CYS A 1 89 ? 3.192 -4.788 -9.046 1.00 84.56 89 CYS A C 1
ATOM 690 O O . CYS A 1 89 ? 3.132 -4.828 -10.276 1.00 84.56 89 CYS A O 1
ATOM 692 N N . PHE A 1 90 ? 2.098 -4.930 -8.303 1.00 80.81 90 PHE A N 1
ATOM 693 C CA . PHE A 1 90 ? 0.768 -5.135 -8.878 1.00 80.81 90 PHE A CA 1
ATOM 694 C C . PHE A 1 90 ? 0.068 -3.786 -9.085 1.00 80.81 90 PHE A C 1
ATOM 696 O O . PHE A 1 90 ? -1.022 -3.543 -8.564 1.00 80.81 90 PHE A O 1
ATOM 703 N N . ALA A 1 91 ? 0.718 -2.877 -9.819 1.00 79.38 91 ALA A N 1
ATOM 704 C CA . ALA A 1 91 ? 0.243 -1.511 -10.008 1.00 79.38 91 ALA A CA 1
ATOM 705 C C . ALA A 1 91 ? -1.195 -1.465 -10.554 1.00 79.38 91 ALA A C 1
ATOM 707 O O . ALA A 1 91 ? -1.501 -2.000 -11.621 1.00 79.38 91 ALA A O 1
ATOM 708 N N . GLY A 1 92 ? -2.091 -0.794 -9.823 1.00 71.62 92 GLY A N 1
ATOM 709 C CA . GLY A 1 92 ? -3.501 -0.664 -10.203 1.00 71.62 92 GLY A CA 1
ATOM 710 C C . GLY A 1 92 ? -4.363 -1.909 -9.966 1.00 71.62 92 GLY A C 1
ATOM 711 O O . GLY A 1 92 ? -5.542 -1.899 -10.322 1.00 71.62 92 GLY A O 1
ATOM 712 N N . VAL A 1 93 ? -3.816 -2.965 -9.359 1.00 82.12 93 VAL A N 1
ATOM 713 C CA . VAL A 1 93 ? -4.599 -4.116 -8.902 1.00 82.12 93 VAL A CA 1
ATOM 714 C C . VAL A 1 93 ? -5.222 -3.784 -7.554 1.00 82.12 93 VAL A C 1
ATOM 716 O O . VAL A 1 93 ? -4.521 -3.556 -6.573 1.00 82.12 93 VAL A O 1
ATOM 719 N N . ASP A 1 94 ? -6.552 -3.793 -7.509 1.00 84.81 94 ASP A N 1
ATOM 720 C CA . ASP A 1 94 ? -7.306 -3.689 -6.261 1.00 84.81 94 ASP A CA 1
ATOM 721 C C . ASP A 1 94 ? -7.097 -4.987 -5.448 1.00 84.81 94 ASP A C 1
ATOM 723 O O . ASP A 1 94 ? -7.492 -6.065 -5.917 1.00 84.81 94 ASP A O 1
ATOM 727 N N . PRO A 1 95 ? -6.462 -4.915 -4.261 1.00 81.94 95 PRO A N 1
ATOM 728 C CA . PRO A 1 95 ? -6.087 -6.101 -3.497 1.00 81.94 95 PRO A CA 1
ATOM 729 C C . PRO A 1 95 ? -7.293 -6.846 -2.917 1.00 81.94 95 PRO A C 1
ATOM 731 O O . PRO A 1 95 ? -7.181 -8.028 -2.611 1.00 81.94 95 PRO A O 1
ATOM 734 N N . TYR A 1 96 ? -8.457 -6.204 -2.790 1.00 87.75 96 TYR A N 1
ATOM 735 C CA . TYR A 1 96 ? -9.678 -6.861 -2.325 1.00 87.75 96 TYR A CA 1
ATOM 736 C C . TYR A 1 96 ? -10.329 -7.616 -3.479 1.00 87.75 96 TYR A C 1
ATOM 738 O O . TYR A 1 96 ? -10.644 -8.803 -3.360 1.00 87.75 96 TYR A O 1
ATOM 746 N N . ARG A 1 97 ? -10.455 -6.965 -4.643 1.00 85.62 97 ARG A N 1
ATOM 747 C CA . ARG A 1 97 ? -11.032 -7.598 -5.838 1.00 85.62 97 ARG A CA 1
ATOM 748 C C . ARG A 1 97 ? -10.215 -8.785 -6.330 1.00 85.62 97 ARG A C 1
ATOM 750 O O . ARG A 1 97 ? -10.816 -9.782 -6.723 1.00 85.62 97 ARG A O 1
ATOM 757 N N . SER A 1 98 ? -8.884 -8.708 -6.301 1.00 82.06 98 SER A N 1
ATOM 758 C CA . SER A 1 98 ? -8.015 -9.817 -6.730 1.00 82.06 98 SER A CA 1
ATOM 759 C C . SER A 1 98 ? -8.196 -11.086 -5.888 1.00 82.06 98 SER A C 1
ATOM 761 O O . SER A 1 98 ? -7.900 -12.179 -6.363 1.00 82.06 98 SER A O 1
ATOM 763 N N . CYS A 1 99 ? -8.743 -10.945 -4.678 1.00 77.62 99 CYS A N 1
ATOM 764 C CA . CYS A 1 99 ? -8.994 -12.028 -3.729 1.00 77.62 99 CYS A CA 1
ATOM 765 C C . CYS A 1 99 ? -10.464 -12.457 -3.658 1.00 77.62 99 CYS A C 1
ATOM 767 O O . CYS A 1 99 ? -10.807 -13.327 -2.863 1.00 77.62 99 CYS A O 1
ATOM 769 N N . GLY A 1 100 ? -11.352 -11.824 -4.432 1.00 83.31 100 GLY A N 1
ATOM 770 C CA . GLY A 1 100 ? -12.798 -12.028 -4.310 1.00 83.31 100 GLY A CA 1
ATOM 771 C C . GLY A 1 100 ? -13.398 -11.482 -3.007 1.00 83.31 100 GLY A C 1
ATOM 772 O O . GLY A 1 100 ? -14.488 -11.898 -2.618 1.00 83.31 100 GLY A O 1
ATOM 773 N N . LEU A 1 101 ? -12.706 -10.562 -2.330 1.00 86.50 101 LEU A N 1
ATOM 774 C CA . LEU A 1 101 ? -13.175 -9.935 -1.097 1.00 86.50 101 LEU A CA 1
ATOM 775 C C . LEU A 1 101 ? -14.065 -8.724 -1.401 1.00 86.50 101 LEU A C 1
ATOM 777 O O . LEU A 1 101 ? -13.851 -8.026 -2.401 1.00 86.50 101 LEU A O 1
ATOM 781 N N . PRO A 1 102 ? -15.059 -8.435 -0.541 1.00 85.94 102 PRO A N 1
ATOM 782 C CA . PRO A 1 102 ? -15.814 -7.202 -0.648 1.00 85.94 102 PRO A CA 1
ATOM 783 C C . PRO A 1 102 ? -14.874 -6.017 -0.435 1.00 85.94 102 PRO A C 1
ATOM 785 O O . PRO A 1 102 ? -14.064 -5.991 0.491 1.00 85.94 102 PRO A O 1
ATOM 788 N N . ARG A 1 103 ? -15.006 -5.014 -1.298 1.00 79.88 103 ARG A N 1
ATOM 789 C CA . ARG A 1 103 ? -14.330 -3.737 -1.098 1.00 79.88 103 ARG A CA 1
ATOM 790 C C . ARG A 1 103 ? -15.012 -2.995 0.057 1.00 79.88 103 ARG A C 1
ATOM 792 O O . ARG A 1 103 ? -16.246 -3.022 0.122 1.00 79.88 103 ARG A O 1
ATOM 799 N N . PRO A 1 104 ? -14.262 -2.315 0.938 1.00 79.75 104 PRO A N 1
ATOM 800 C CA . PRO A 1 104 ? -14.880 -1.430 1.915 1.00 79.75 104 PRO A CA 1
ATOM 801 C C . PRO A 1 104 ? -15.738 -0.352 1.239 1.00 79.75 104 PRO A C 1
ATOM 803 O O . PRO A 1 104 ? -15.496 0.034 0.093 1.00 79.75 104 PRO A O 1
ATOM 806 N N . ALA A 1 105 ? -16.758 0.131 1.950 1.00 73.19 105 ALA A N 1
ATOM 807 C CA . ALA A 1 105 ? -17.661 1.150 1.427 1.00 73.19 105 ALA A CA 1
ATOM 808 C C . ALA A 1 105 ? -16.888 2.426 1.033 1.00 73.19 105 ALA A C 1
ATOM 810 O O . ALA A 1 105 ? -16.013 2.889 1.769 1.00 73.19 105 ALA A O 1
ATOM 811 N N . GLY A 1 106 ? -17.213 2.995 -0.132 1.00 74.50 106 GLY A N 1
ATOM 812 C CA . GLY A 1 106 ? -16.585 4.215 -0.649 1.00 74.50 106 GLY A CA 1
ATOM 813 C C . GLY A 1 106 ? -15.394 3.976 -1.590 1.00 74.50 106 GLY A C 1
ATOM 814 O O . GLY A 1 106 ? -15.486 3.237 -2.576 1.00 74.50 106 GLY A O 1
ATOM 815 N N . GLU A 1 107 ? -14.295 4.683 -1.334 1.00 73.69 107 GLU A N 1
ATOM 816 C CA . GLU A 1 107 ? -13.139 4.805 -2.233 1.00 73.69 107 GLU A CA 1
ATOM 817 C C . GLU A 1 107 ? -12.218 3.575 -2.243 1.00 73.69 107 GLU A C 1
ATOM 819 O O . GLU A 1 107 ? -12.517 2.538 -1.644 1.00 73.69 107 GLU A O 1
ATOM 824 N N . ALA A 1 108 ? -11.161 3.632 -3.062 1.00 83.38 108 ALA A N 1
ATOM 825 C CA . ALA A 1 108 ? -10.196 2.545 -3.158 1.00 83.38 108 ALA A CA 1
ATOM 826 C C . ALA A 1 108 ? -9.421 2.476 -1.848 1.00 83.38 108 ALA A C 1
ATOM 828 O O . ALA A 1 108 ? -9.131 3.499 -1.237 1.00 83.38 108 ALA A O 1
ATOM 829 N N . TYR A 1 109 ? -9.134 1.264 -1.398 1.00 89.06 109 TYR A N 1
ATOM 830 C CA . TYR A 1 109 ? -8.360 1.054 -0.192 1.00 89.06 109 TYR A CA 1
ATOM 831 C C . TYR A 1 109 ? -7.358 -0.060 -0.491 1.00 89.06 109 TYR A C 1
ATOM 833 O O . TYR A 1 109 ? -7.795 -1.190 -0.711 1.00 89.06 109 TYR A O 1
ATOM 841 N N . PRO A 1 110 ? -6.052 0.235 -0.592 1.00 91.94 110 PRO A N 1
ATOM 842 C CA . PRO A 1 110 ? -5.422 1.555 -0.453 1.00 91.94 110 PRO A CA 1
ATOM 843 C C . PRO A 1 110 ? -5.833 2.574 -1.533 1.00 91.94 110 PRO A C 1
ATOM 845 O O . PRO A 1 110 ? -6.264 2.200 -2.628 1.00 91.94 110 PRO A O 1
ATOM 848 N N . GLU A 1 111 ? -5.677 3.861 -1.221 1.00 90.44 111 GLU A N 1
ATOM 849 C CA . GLU A 1 111 ? -5.658 4.935 -2.217 1.00 90.44 111 GLU A CA 1
ATOM 850 C C . GLU A 1 111 ? -4.412 4.774 -3.094 1.00 90.44 111 GLU A C 1
ATOM 852 O O . GLU A 1 111 ? -3.337 4.472 -2.589 1.00 90.44 111 GLU A O 1
ATOM 857 N N . LEU A 1 112 ? -4.543 4.953 -4.408 1.00 89.06 112 LEU A N 1
ATOM 858 C CA . LEU A 1 112 ? -3.476 4.659 -5.362 1.00 89.06 112 LEU A CA 1
ATOM 859 C C . LEU A 1 112 ? -2.887 5.933 -5.963 1.00 89.06 112 LEU A C 1
ATOM 861 O O . LEU A 1 112 ? -3.589 6.653 -6.676 1.00 89.06 112 LEU A O 1
ATOM 865 N N . TRP A 1 113 ? -1.584 6.140 -5.799 1.00 89.38 113 TRP A N 1
ATOM 866 C CA . TRP A 1 113 ? -0.828 7.198 -6.466 1.00 89.38 113 TRP A CA 1
ATOM 867 C C . TRP A 1 113 ? 0.160 6.610 -7.469 1.00 89.38 113 TRP A C 1
ATOM 869 O O . TRP A 1 113 ? 1.034 5.814 -7.131 1.00 89.38 113 TRP A O 1
ATOM 879 N N . LEU A 1 114 ? 0.010 7.009 -8.734 1.00 88.62 114 LEU A N 1
ATOM 880 C CA . LEU A 1 114 ? 0.853 6.536 -9.826 1.00 88.62 114 LEU A CA 1
ATOM 881 C C . LEU A 1 114 ? 2.001 7.502 -10.097 1.00 88.62 114 LEU A C 1
ATOM 883 O O . LEU A 1 114 ? 1.770 8.676 -10.384 1.00 88.62 114 LEU A O 1
ATOM 887 N N . ILE A 1 115 ? 3.223 6.974 -10.107 1.00 87.88 115 ILE A N 1
ATOM 888 C CA . ILE A 1 115 ? 4.434 7.740 -10.404 1.00 87.88 115 ILE A CA 1
ATOM 889 C C . ILE A 1 115 ? 5.156 7.189 -11.642 1.00 87.88 115 ILE A C 1
ATOM 891 O O . ILE A 1 115 ? 5.178 5.973 -11.856 1.00 87.88 115 ILE A O 1
ATOM 895 N N . PRO A 1 116 ? 5.748 8.047 -12.490 1.00 88.19 116 PRO A N 1
ATOM 896 C CA . PRO A 1 116 ? 6.590 7.600 -13.593 1.00 88.19 116 PRO A CA 1
ATOM 897 C C . PRO A 1 116 ? 8.010 7.302 -13.091 1.00 88.19 116 PRO A C 1
ATOM 899 O O . PRO A 1 116 ? 8.673 8.200 -12.580 1.00 88.19 116 PRO A O 1
ATOM 902 N N . LEU A 1 117 ? 8.511 6.082 -13.294 1.00 88.31 117 LEU A N 1
ATOM 903 C CA . LEU A 1 117 ? 9.885 5.701 -12.923 1.00 88.31 117 LEU A CA 1
ATOM 904 C C . LEU A 1 117 ? 10.798 5.547 -14.147 1.00 88.31 117 LEU A C 1
ATOM 906 O O . LEU A 1 117 ? 11.980 5.887 -14.100 1.00 88.31 117 LEU A O 1
ATOM 910 N N . ALA A 1 118 ? 10.259 5.108 -15.288 1.00 89.06 118 ALA A N 1
ATOM 911 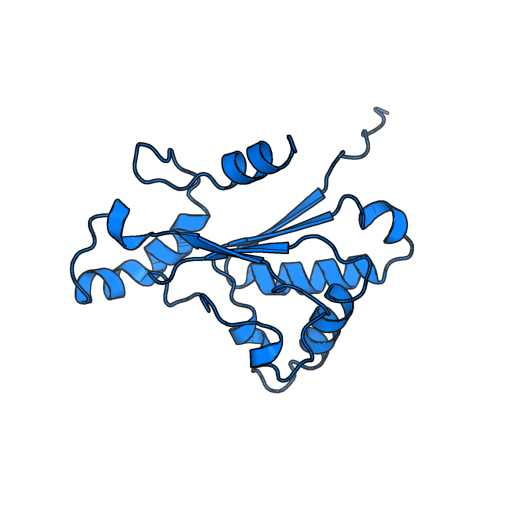C CA . ALA A 1 118 ? 11.055 4.889 -16.493 1.00 89.06 118 ALA A CA 1
ATOM 912 C C . ALA A 1 118 ? 11.499 6.207 -17.148 1.00 89.06 118 ALA A C 1
ATOM 914 O O . ALA A 1 118 ? 12.662 6.377 -17.531 1.00 89.06 118 ALA A O 1
ATOM 915 N N . LYS A 1 119 ? 10.563 7.159 -17.274 1.00 86.69 119 LYS A N 1
ATOM 916 C CA . LYS A 1 119 ? 10.787 8.427 -17.987 1.00 86.69 119 LYS A CA 1
ATOM 917 C C . LYS A 1 119 ? 11.911 9.270 -17.364 1.00 86.69 119 LYS A C 1
ATOM 919 O O . LYS A 1 119 ? 12.772 9.700 -18.136 1.00 86.69 119 LYS A O 1
ATOM 924 N N . PRO A 1 120 ? 11.963 9.495 -16.034 1.00 83.62 120 PRO A N 1
ATOM 925 C CA . PRO A 1 120 ? 13.050 10.260 -15.417 1.00 83.62 120 PRO A CA 1
ATOM 926 C C . PRO A 1 120 ? 14.434 9.635 -15.626 1.00 83.62 120 PRO A C 1
ATOM 928 O O . PRO A 1 120 ? 15.418 10.350 -15.786 1.00 83.62 120 PRO A O 1
ATOM 931 N N . ARG A 1 121 ? 14.512 8.303 -15.739 1.00 82.12 121 ARG A N 1
ATOM 932 C CA . ARG A 1 121 ? 15.762 7.577 -16.019 1.00 82.12 121 ARG A CA 1
ATOM 933 C C . ARG A 1 121 ? 16.146 7.538 -17.497 1.00 82.12 121 ARG A C 1
ATOM 935 O O . ARG A 1 121 ? 17.136 6.908 -17.861 1.00 82.12 121 ARG A O 1
ATOM 942 N N . GLY A 1 122 ? 15.366 8.179 -18.367 1.00 86.56 122 GLY A N 1
ATOM 943 C CA . GLY A 1 122 ? 15.619 8.180 -19.804 1.00 86.56 122 GLY A CA 1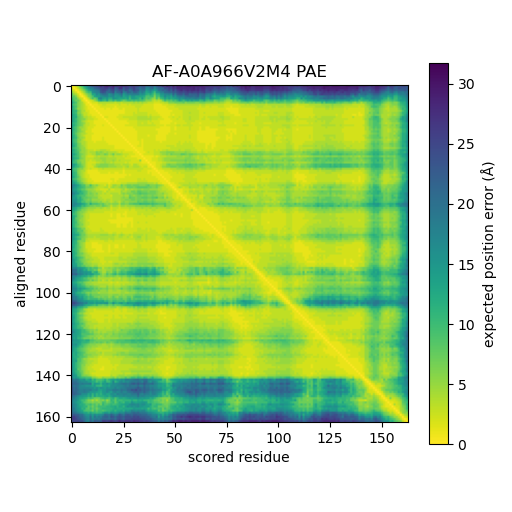
ATOM 944 C C . GLY A 1 122 ? 15.445 6.807 -20.458 1.00 8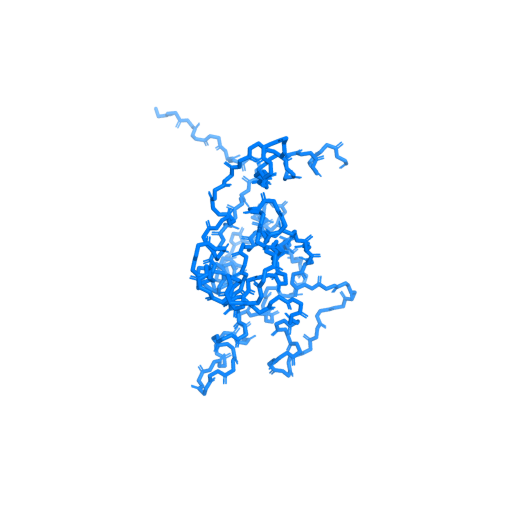6.56 122 GLY A C 1
ATOM 945 O O . GLY A 1 122 ? 15.984 6.588 -21.543 1.00 86.56 122 GLY A O 1
ATOM 946 N N . ILE A 1 123 ? 14.694 5.894 -19.833 1.00 89.94 123 ILE A N 1
ATOM 947 C CA . ILE A 1 123 ? 14.353 4.593 -20.416 1.00 89.94 123 ILE A CA 1
ATOM 948 C C . ILE A 1 123 ? 13.358 4.832 -21.553 1.00 89.94 123 ILE A C 1
ATOM 950 O O . ILE A 1 123 ? 12.291 5.413 -21.352 1.00 89.94 123 ILE A O 1
ATOM 954 N N . ARG A 1 124 ? 13.727 4.426 -22.772 1.00 90.75 124 ARG A N 1
ATOM 955 C CA . ARG A 1 124 ? 12.942 4.699 -23.992 1.00 90.75 124 ARG A CA 1
ATOM 956 C C . ARG A 1 124 ? 12.602 3.458 -24.803 1.00 90.75 124 ARG A C 1
ATOM 958 O O . ARG A 1 124 ? 11.815 3.557 -25.740 1.00 90.75 124 ARG A O 1
ATOM 965 N N . SER A 1 125 ? 13.187 2.306 -24.478 1.00 93.62 125 SER A N 1
ATOM 966 C CA . SER A 1 125 ? 12.907 1.048 -25.167 1.00 93.62 125 SER A CA 1
ATOM 967 C C . SER A 1 125 ? 12.354 -0.011 -24.220 1.00 93.62 125 SER A C 1
ATOM 969 O O . SER A 1 125 ? 12.660 -0.033 -23.029 1.00 93.62 125 SER A O 1
ATOM 971 N N . TRP A 1 126 ? 11.561 -0.926 -24.777 1.00 92.69 126 TRP A N 1
ATOM 972 C CA . TRP A 1 126 ? 11.000 -2.051 -24.030 1.00 92.69 126 TRP A CA 1
ATOM 973 C C . TRP A 1 126 ? 12.097 -2.970 -23.462 1.00 92.69 126 TRP A C 1
ATOM 975 O O . TRP A 1 126 ? 11.975 -3.445 -22.340 1.00 92.69 126 TRP A O 1
ATOM 985 N N . LEU A 1 127 ? 13.200 -3.169 -24.198 1.00 94.94 127 LEU A N 1
ATOM 986 C CA . LEU A 1 127 ? 14.351 -3.958 -23.739 1.00 94.94 127 LEU A CA 1
ATOM 987 C C . LEU A 1 127 ? 15.017 -3.326 -22.516 1.00 94.94 127 LEU A C 1
ATOM 989 O O . LEU A 1 127 ? 15.350 -4.034 -21.572 1.00 94.94 127 LEU A O 1
ATOM 993 N N . GLN A 1 128 ? 15.198 -2.001 -22.531 1.00 92.88 128 GLN A N 1
ATOM 994 C CA . GLN A 1 128 ? 15.742 -1.274 -21.384 1.00 92.88 128 GLN A CA 1
ATOM 995 C C . GLN A 1 128 ? 14.820 -1.411 -20.180 1.00 92.88 128 GLN A C 1
ATOM 997 O O . GLN A 1 128 ? 15.298 -1.756 -19.106 1.00 92.88 128 GLN A O 1
ATOM 1002 N N . LEU A 1 129 ? 13.514 -1.209 -20.387 1.00 92.44 129 LEU A N 1
ATOM 1003 C CA . LEU A 1 129 ? 12.511 -1.333 -19.338 1.00 92.44 129 LEU A CA 1
ATOM 1004 C C . LEU A 1 129 ? 12.559 -2.711 -18.674 1.00 92.44 129 LEU A C 1
ATOM 1006 O O . LEU A 1 129 ? 12.606 -2.788 -17.452 1.00 92.44 129 LEU A O 1
ATOM 1010 N N . LEU A 1 130 ? 12.607 -3.793 -19.457 1.00 93.19 130 LEU A N 1
ATOM 1011 C CA . LEU A 1 130 ? 12.713 -5.151 -18.915 1.00 93.19 130 LEU A CA 1
ATOM 1012 C C . LEU A 1 130 ? 14.041 -5.406 -18.190 1.00 93.19 130 LEU A C 1
ATOM 1014 O O . LEU A 1 130 ? 14.060 -6.107 -17.181 1.00 93.19 130 LEU A O 1
ATOM 1018 N N . ALA A 1 131 ? 15.145 -4.844 -18.681 1.00 93.56 131 ALA A N 1
ATOM 1019 C CA . ALA A 1 131 ? 16.463 -5.039 -18.083 1.00 93.56 131 ALA A CA 1
ATOM 1020 C C . ALA A 1 131 ? 16.629 -4.328 -16.729 1.00 93.56 131 ALA A C 1
ATOM 1022 O O . ALA A 1 131 ? 17.433 -4.769 -15.912 1.00 93.56 131 ALA A O 1
ATOM 1023 N N . CYS A 1 132 ? 15.880 -3.252 -16.474 1.00 92.94 132 CYS A N 1
ATOM 1024 C CA . CYS A 1 132 ? 16.008 -2.437 -15.264 1.00 92.94 132 CYS A CA 1
ATOM 1025 C C . CYS A 1 132 ? 14.872 -2.638 -14.251 1.00 92.94 132 CYS A C 1
ATOM 1027 O O . CYS A 1 132 ? 14.705 -1.813 -13.359 1.00 92.94 132 CYS A O 1
ATOM 1029 N N . GLN A 1 133 ? 14.078 -3.703 -14.369 1.00 93.50 133 GLN A N 1
ATOM 1030 C CA . GLN A 1 133 ? 12.903 -3.917 -13.517 1.00 93.50 133 GLN A CA 1
ATOM 1031 C C . GLN A 1 133 ? 13.232 -3.942 -12.017 1.00 93.50 133 GLN A C 1
ATOM 1033 O O . GLN A 1 133 ? 12.562 -3.283 -11.232 1.00 93.50 133 GLN A O 1
ATOM 1038 N N . PHE A 1 134 ? 14.318 -4.611 -11.618 1.00 91.50 134 PHE A N 1
ATOM 1039 C CA . PHE A 1 134 ? 14.785 -4.571 -10.228 1.00 91.50 134 PHE A CA 1
ATOM 1040 C C . PHE A 1 134 ? 15.208 -3.166 -9.795 1.00 91.50 134 PHE A C 1
ATOM 1042 O O . PHE A 1 134 ? 14.894 -2.750 -8.688 1.00 91.50 134 PHE A O 1
ATOM 1049 N N . ASP A 1 135 ? 15.895 -2.420 -10.658 1.00 90.56 135 ASP A N 1
ATOM 1050 C CA . ASP A 1 135 ? 16.316 -1.064 -10.319 1.00 90.56 135 ASP A CA 1
ATOM 1051 C C . ASP A 1 135 ? 15.116 -0.134 -10.125 1.00 90.56 135 ASP A C 1
ATOM 1053 O O . ASP A 1 135 ? 15.080 0.591 -9.134 1.00 90.56 135 ASP A O 1
ATOM 1057 N N . LEU A 1 136 ? 14.128 -0.197 -11.025 1.00 90.69 136 LEU A N 1
ATOM 1058 C CA . LEU A 1 136 ? 12.874 0.552 -10.910 1.00 90.69 136 LEU A CA 1
ATOM 1059 C C . LEU A 1 136 ? 12.117 0.156 -9.641 1.00 90.69 136 LEU A C 1
ATOM 1061 O O . LEU A 1 136 ? 11.656 1.019 -8.901 1.00 90.69 136 LEU A O 1
ATOM 1065 N N . HIS A 1 137 ? 12.061 -1.139 -9.333 1.00 92.31 137 HIS A N 1
ATOM 1066 C CA . HIS A 1 137 ? 11.385 -1.633 -8.141 1.00 92.31 137 HIS A CA 1
ATOM 1067 C C . HIS A 1 137 ? 11.998 -1.104 -6.838 1.00 92.31 137 HIS A C 1
ATOM 1069 O O . HIS A 1 137 ? 11.293 -0.963 -5.848 1.00 92.31 137 HIS A O 1
ATOM 1075 N N . PHE A 1 138 ? 13.292 -0.780 -6.806 1.00 90.62 138 PHE A N 1
ATOM 1076 C CA . PHE A 1 138 ? 13.942 -0.183 -5.633 1.00 90.62 138 PHE A CA 1
ATOM 1077 C C . PHE A 1 138 ? 13.976 1.351 -5.659 1.00 90.62 138 PHE A C 1
ATOM 1079 O O . PHE A 1 138 ? 14.338 1.963 -4.652 1.00 90.62 138 PHE A O 1
ATOM 10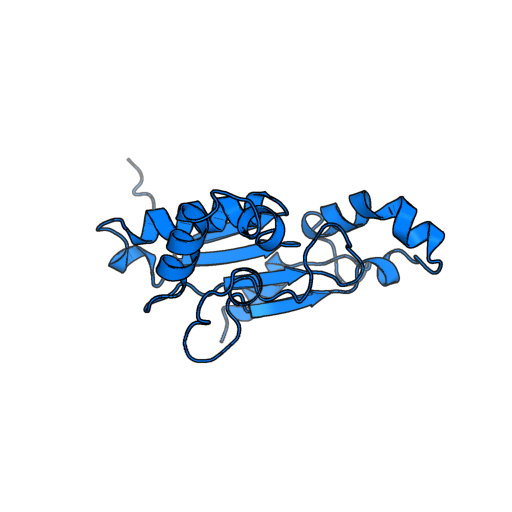86 N N . ASP A 1 139 ? 13.567 1.992 -6.756 1.00 87.69 139 ASP A N 1
ATOM 1087 C CA . ASP A 1 139 ? 13.593 3.452 -6.861 1.00 87.69 139 ASP A CA 1
ATOM 1088 C C . ASP A 1 139 ? 12.596 4.130 -5.912 1.00 87.69 139 ASP A C 1
ATOM 1090 O O . ASP A 1 139 ? 12.870 5.239 -5.468 1.00 87.69 139 ASP A O 1
ATOM 1094 N N . TYR A 1 140 ? 11.517 3.462 -5.481 1.00 87.38 140 TYR A N 1
ATOM 1095 C CA . TYR A 1 140 ? 10.623 4.029 -4.455 1.00 87.38 140 TYR A CA 1
ATOM 1096 C C . TYR A 1 140 ? 11.334 4.325 -3.125 1.00 87.38 140 TYR A C 1
ATOM 1098 O O . TYR A 1 140 ? 10.928 5.219 -2.388 1.00 87.38 140 TYR A O 1
ATOM 1106 N N . LEU A 1 141 ? 12.386 3.564 -2.799 1.00 86.12 141 LEU A N 1
ATOM 1107 C CA . LEU A 1 141 ? 13.181 3.764 -1.583 1.00 86.12 141 LEU A CA 1
ATOM 1108 C C . LEU A 1 141 ? 14.244 4.850 -1.756 1.00 86.12 141 LEU A C 1
ATOM 1110 O O . LEU A 1 141 ? 14.777 5.360 -0.771 1.00 86.12 141 LEU A O 1
ATOM 1114 N N . ARG A 1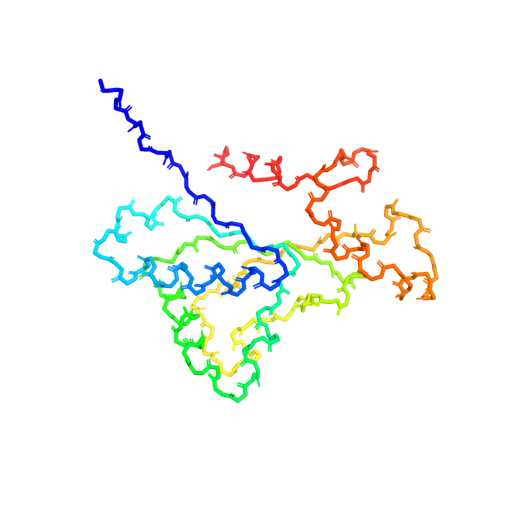 142 ? 14.567 5.207 -3.000 1.00 79.94 142 ARG A N 1
ATOM 1115 C CA . ARG A 1 142 ? 15.491 6.289 -3.320 1.00 79.94 142 ARG A CA 1
ATOM 1116 C C . ARG A 1 142 ? 14.705 7.594 -3.302 1.00 79.94 142 ARG A C 1
ATOM 1118 O O . ARG A 1 142 ? 14.401 8.149 -4.355 1.00 79.94 142 ARG A O 1
ATOM 1125 N N . SER A 1 143 ? 14.383 8.075 -2.095 1.00 65.25 143 SER A N 1
ATOM 1126 C CA . SER A 1 143 ? 13.859 9.432 -1.935 1.00 65.25 143 SER A CA 1
ATOM 1127 C C . SER A 1 143 ? 14.860 10.395 -2.566 1.00 65.25 143 SER A C 1
ATOM 1129 O O . SER A 1 143 ? 16.028 10.428 -2.166 1.00 65.25 143 SER A O 1
ATOM 1131 N N . GLY A 1 144 ? 14.436 11.117 -3.591 1.00 66.31 144 GLY A N 1
ATOM 1132 C CA . GLY A 1 144 ? 15.330 11.932 -4.398 1.00 66.31 144 GLY A CA 1
ATOM 1133 C C . GLY A 1 144 ? 14.649 13.210 -4.834 1.00 66.31 144 GLY A C 1
ATOM 1134 O O . GLY A 1 144 ? 13.429 13.247 -4.963 1.00 66.31 144 GLY A O 1
ATOM 1135 N N . ASP A 1 145 ? 15.458 14.237 -5.079 1.00 61.94 145 ASP A N 1
ATOM 1136 C CA . ASP A 1 145 ? 14.983 15.542 -5.523 1.00 61.94 145 ASP A CA 1
ATOM 1137 C C . ASP A 1 145 ? 14.101 15.399 -6.783 1.00 61.94 145 ASP A C 1
ATOM 1139 O O . ASP A 1 145 ? 14.593 14.922 -7.818 1.00 61.94 145 ASP A O 1
ATOM 1143 N N . PRO A 1 146 ? 12.822 15.818 -6.729 1.00 63.59 146 PRO A N 1
ATOM 1144 C CA . PRO A 1 146 ? 11.941 15.843 -7.892 1.00 63.59 146 PRO A CA 1
ATOM 1145 C C . PRO A 1 146 ? 12.531 16.614 -9.081 1.00 63.59 146 PRO A C 1
ATOM 1147 O O . PRO A 1 146 ? 12.308 16.236 -10.234 1.00 63.59 146 PRO A O 1
ATOM 1150 N N . ALA A 1 147 ? 13.344 17.648 -8.831 1.00 54.78 147 ALA A N 1
ATOM 1151 C CA . ALA A 1 147 ? 14.030 18.421 -9.867 1.00 54.78 147 ALA A CA 1
ATOM 1152 C C . ALA A 1 147 ? 15.115 17.616 -10.605 1.00 54.78 147 ALA A C 1
ATOM 1154 O O . ALA A 1 147 ? 15.459 17.941 -11.742 1.00 54.78 147 ALA A O 1
ATOM 1155 N N . LEU A 1 148 ? 15.620 16.539 -9.996 1.00 54.56 148 LEU A N 1
ATOM 1156 C CA . LEU A 1 148 ? 16.575 15.599 -10.592 1.00 54.56 148 LEU A CA 1
ATOM 1157 C C . LEU A 1 148 ? 15.897 14.316 -11.093 1.00 54.56 148 LEU A C 1
ATOM 1159 O O . LEU A 1 148 ? 16.575 13.345 -11.431 1.00 54.56 148 LEU A O 1
ATOM 1163 N N . GLY A 1 149 ? 14.562 14.307 -11.156 1.00 53.88 149 GLY A N 1
ATOM 1164 C CA . GLY A 1 149 ? 13.785 13.139 -11.559 1.00 53.88 149 GLY A CA 1
ATOM 1165 C C . GLY A 1 149 ? 13.687 12.059 -10.481 1.00 53.88 149 GLY A C 1
ATOM 1166 O O . GLY A 1 149 ? 13.298 10.934 -10.795 1.00 53.88 149 GLY A O 1
ATOM 1167 N N . GLY A 1 150 ? 14.052 12.389 -9.240 1.00 60.72 150 GLY A N 1
ATOM 1168 C CA . GLY A 1 150 ? 13.769 11.570 -8.072 1.00 60.72 150 GLY A CA 1
ATOM 1169 C C . GLY A 1 150 ? 12.310 11.684 -7.644 1.00 60.72 150 GLY A C 1
ATOM 1170 O O . GLY A 1 150 ? 11.519 12.441 -8.209 1.00 60.72 150 GLY A O 1
ATOM 1171 N N . PHE A 1 151 ? 11.948 10.899 -6.642 1.00 68.00 151 PHE A N 1
ATOM 1172 C CA . PHE A 1 151 ? 10.611 10.902 -6.080 1.00 68.00 151 PHE A CA 1
ATOM 1173 C C . PHE A 1 151 ? 10.705 11.098 -4.568 1.00 68.00 151 PHE A C 1
ATOM 1175 O O . PHE A 1 151 ? 11.319 10.281 -3.886 1.00 68.00 151 PHE A O 1
ATOM 1182 N N . ASP A 1 152 ? 10.121 12.178 -4.047 1.00 74.00 152 ASP A N 1
ATOM 1183 C CA . ASP A 1 152 ? 10.117 12.485 -2.616 1.00 74.00 152 ASP A CA 1
ATOM 1184 C C . ASP A 1 152 ? 8.740 12.218 -2.002 1.00 74.00 152 ASP A C 1
ATOM 1186 O O . ASP A 1 152 ? 7.880 13.093 -1.910 1.00 74.00 152 ASP A O 1
ATOM 1190 N N . TRP A 1 153 ? 8.523 10.975 -1.577 1.00 72.75 153 TRP A N 1
ATOM 1191 C CA . TRP A 1 153 ? 7.305 10.617 -0.855 1.00 72.75 153 TRP A CA 1
ATOM 1192 C C . TRP A 1 153 ? 7.251 11.191 0.561 1.00 72.75 153 TRP A C 1
ATOM 1194 O O . TRP A 1 153 ? 6.155 11.344 1.091 1.00 72.75 153 TRP A O 1
ATOM 1204 N N . MET A 1 154 ? 8.393 11.509 1.181 1.00 72.31 154 MET A N 1
ATOM 1205 C CA . MET A 1 154 ? 8.405 12.120 2.513 1.00 72.31 154 MET A CA 1
ATOM 1206 C C . MET A 1 154 ? 7.886 13.554 2.434 1.00 72.31 154 MET A C 1
ATOM 1208 O O . MET A 1 154 ? 7.028 13.926 3.230 1.00 72.31 154 MET A O 1
ATOM 1212 N N . GLY A 1 155 ? 8.333 14.324 1.438 1.00 67.56 155 GLY A N 1
ATOM 1213 C CA . GLY A 1 155 ? 7.773 15.638 1.122 1.00 67.56 155 GLY A CA 1
ATOM 1214 C C . GLY A 1 155 ? 6.272 15.569 0.838 1.00 67.56 155 GLY A C 1
ATOM 1215 O O . GLY A 1 155 ? 5.501 16.298 1.454 1.00 67.56 155 GLY A O 1
ATOM 1216 N N . LEU A 1 156 ? 5.836 14.617 0.006 1.00 65.62 156 LEU A N 1
ATOM 1217 C CA . LEU A 1 156 ? 4.414 14.424 -0.309 1.00 65.62 156 LEU A CA 1
ATOM 1218 C C . LEU A 1 156 ? 3.544 14.103 0.914 1.00 65.62 156 LEU A C 1
ATOM 1220 O O . LEU A 1 156 ? 2.409 14.566 0.995 1.00 65.62 156 LEU A O 1
ATOM 1224 N N . LEU A 1 157 ? 4.055 13.310 1.859 1.00 66.56 157 LEU A N 1
ATOM 1225 C CA . LEU A 1 157 ? 3.336 13.021 3.099 1.00 66.56 157 LEU A CA 1
ATOM 1226 C C . LEU A 1 157 ? 3.237 14.251 4.006 1.00 66.56 157 LEU A C 1
ATOM 1228 O O . LEU A 1 157 ? 2.189 14.474 4.601 1.00 66.56 157 LEU A O 1
ATOM 1232 N N . LEU A 1 158 ? 4.308 15.043 4.108 1.00 65.88 158 LEU A N 1
ATOM 1233 C CA . LEU A 1 158 ? 4.335 16.235 4.956 1.00 65.88 158 LEU A CA 1
ATOM 1234 C C . LEU A 1 158 ? 3.459 17.365 4.397 1.00 65.88 158 LEU A C 1
ATOM 1236 O O . LEU A 1 158 ? 2.767 18.020 5.167 1.00 65.88 158 LEU A O 1
ATOM 1240 N N . GLU A 1 159 ? 3.422 17.550 3.076 1.00 57.97 159 GLU A N 1
ATOM 1241 C CA . GLU A 1 159 ? 2.556 18.542 2.419 1.00 57.97 159 GLU A CA 1
ATOM 1242 C C . GLU A 1 159 ? 1.059 18.199 2.544 1.00 57.97 159 GLU A C 1
ATOM 1244 O O . GLU A 1 159 ? 0.215 19.093 2.554 1.00 57.97 159 GLU A O 1
ATOM 1249 N N . GLY A 1 160 ? 0.713 16.913 2.680 1.00 47.50 160 GLY A N 1
ATOM 1250 C CA . GLY A 1 160 ? -0.660 16.451 2.909 1.00 47.50 160 GLY A CA 1
ATOM 1251 C C . GLY A 1 160 ? -1.171 16.621 4.347 1.00 47.50 160 GLY A C 1
ATOM 1252 O O . GLY A 1 160 ? -2.369 16.461 4.577 1.00 47.50 160 GLY A O 1
ATOM 1253 N N . CYS A 1 161 ? -0.298 16.944 5.309 1.00 40.41 161 CYS A N 1
ATOM 1254 C CA . CYS A 1 161 ? -0.657 17.125 6.722 1.00 40.41 161 CYS A CA 1
ATOM 1255 C C . CYS A 1 161 ? -1.025 18.575 7.099 1.00 40.41 161 CYS A C 1
ATOM 1257 O O . CYS A 1 161 ? -1.464 18.803 8.226 1.00 40.41 161 CYS A O 1
ATOM 1259 N N . ASP A 1 162 ? -0.903 19.533 6.173 1.00 33.22 162 ASP A N 1
ATOM 1260 C CA . ASP A 1 162 ? -1.235 20.955 6.380 1.00 33.22 162 ASP A CA 1
ATOM 1261 C C . ASP A 1 162 ? -2.675 21.336 5.942 1.00 33.22 162 ASP A C 1
ATOM 1263 O O . ASP A 1 162 ? -2.993 22.521 5.802 1.00 33.22 162 ASP A O 1
ATOM 1267 N N . GLY A 1 163 ? -3.554 20.347 5.716 1.00 32.03 163 GLY A N 1
ATOM 1268 C CA . GLY A 1 163 ? -4.943 20.520 5.251 1.00 32.03 163 GLY A CA 1
ATOM 1269 C C . GLY A 1 163 ? -6.018 20.261 6.301 1.00 32.03 163 GLY A C 1
ATOM 1270 O O . GLY A 1 163 ? -5.968 19.190 6.945 1.00 32.03 163 GLY A O 1
#

Foldseek 3Di:
DDPDDDDQADEDEAAEARLLVSLLVLLVCLPDPCCVVHLVRYEYEYELYDLLVLLPDDPCVSSLVSVVSQLDPPHHAYEYE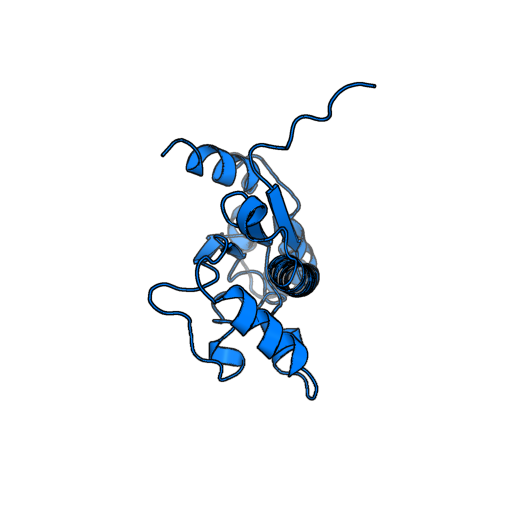HEPLAPSGPAPDQNQVSNVHDHRPDDGVHDYHYDYQCVLVVNDDPVSSVVCNVVSSCQSVVQDDVVSVHHHVVVVVVVVVVD

Mean predicted aligned error: 6.72 Å

Nearest PDB structures (foldseek):
  2yh2-assembly1_D  TM=4.966E-01  e=1.124E-01  Pyrobaculum calidifontis
  9b6e-assembly1_A  TM=3.615E-01  e=1.533E+00  Mus musculus
  6hq5-assembly1_B  TM=4.708E-01  e=9.314E+00  Bdellovibrio bacteriovorus HD100
  6hq4-assembly1_B  TM=3.091E-01  e=3.898E+00  Bdellovibrio bacteriovorus HD100
  7zsa-assembly1_4  TM=3.935E-01  e=9.912E+00  Saccharomyces cerevisiae

Radius of gyration: 16.99 Å; Cα contacts (8 Å, |Δi|>4): 244; chains: 1; bounding box: 34×42×58 Å